Protein AF-A0A1V5XQG1-F1 (afdb_monomer_lite)

Radius of gyration: 24.76 Å; chains: 1; bounding box: 70×79×39 Å

Foldseek 3Di:
DPDDPPPVVVPVVVPPDPDPDDDPPDDPPVPDDDDDDDDDDDDPDPPVPFDKDFDQADPDDQPDADPQWHWAAAPLRRIDIDRFAWDDPHWDFDQADPNFTKTWTDTQQWIKIDGHPHRIITTGGDDNVPPPPDPPPDDDPPDDPPD

Structure (mmCIF, N/CA/C/O backbone):
data_AF-A0A1V5XQG1-F1
#
_entry.id   AF-A0A1V5XQG1-F1
#
loop_
_atom_site.group_PDB
_atom_site.id
_atom_site.type_symbol
_atom_site.label_atom_id
_atom_site.label_alt_id
_atom_site.label_comp_id
_atom_site.label_asym_id
_atom_site.label_entity_id
_atom_site.label_seq_id
_atom_site.pdbx_PDB_ins_code
_atom_site.Cartn_x
_atom_site.Cartn_y
_atom_site.Cartn_z
_atom_site.occupancy
_atom_site.B_iso_or_equiv
_atom_site.auth_seq_id
_atom_site.auth_comp_id
_atom_site.auth_asym_id
_atom_site.auth_atom_id
_atom_site.pdbx_PDB_model_num
ATOM 1 N N . MET A 1 1 ? -22.752 -51.857 18.801 1.00 52.22 1 MET A N 1
ATOM 2 C CA . MET A 1 1 ? -22.384 -51.615 17.387 1.00 52.22 1 MET A CA 1
ATOM 3 C C . MET A 1 1 ? -22.922 -50.254 16.960 1.00 52.22 1 MET A C 1
ATOM 5 O O . MET A 1 1 ? -24.088 -50.165 16.603 1.00 52.22 1 MET A O 1
ATOM 9 N N . ARG A 1 2 ? -22.139 -49.174 17.114 1.00 52.66 2 ARG A N 1
ATOM 10 C CA . ARG A 1 2 ? -22.573 -47.805 16.770 1.00 52.66 2 ARG A CA 1
ATOM 11 C C . ARG A 1 2 ? -21.375 -46.836 16.733 1.00 52.66 2 ARG A C 1
ATOM 13 O O . ARG A 1 2 ? -21.339 -45.882 17.492 1.00 52.66 2 ARG A O 1
ATOM 20 N N . THR A 1 3 ? -20.361 -47.114 15.908 1.00 54.34 3 THR A N 1
ATOM 21 C CA . THR A 1 3 ? -19.158 -46.248 15.878 1.00 54.34 3 THR A CA 1
ATOM 22 C C . THR A 1 3 ? -18.450 -46.128 14.525 1.00 54.34 3 THR A C 1
ATOM 24 O O . THR A 1 3 ? -17.408 -45.495 14.460 1.00 54.34 3 THR A O 1
ATOM 27 N N . ASN A 1 4 ? -19.013 -46.661 13.432 1.00 54.03 4 ASN A N 1
ATOM 28 C CA . ASN A 1 4 ? -18.329 -46.677 12.125 1.00 54.03 4 ASN A CA 1
ATOM 29 C C . ASN A 1 4 ? -19.005 -45.837 11.026 1.00 54.03 4 ASN A C 1
ATOM 31 O O . ASN A 1 4 ? -18.528 -45.823 9.898 1.00 54.03 4 ASN A O 1
ATOM 35 N N . THR A 1 5 ? -20.091 -45.115 11.315 1.00 55.59 5 THR A N 1
ATOM 36 C CA . THR A 1 5 ? -20.870 -44.399 10.283 1.00 55.59 5 THR A CA 1
ATOM 37 C C . THR A 1 5 ? -20.508 -42.923 10.089 1.00 55.59 5 THR A C 1
ATOM 39 O O . THR A 1 5 ? -20.975 -42.324 9.128 1.00 55.59 5 THR A O 1
ATOM 42 N N . ILE A 1 6 ? -19.670 -42.321 10.941 1.00 55.84 6 ILE A N 1
ATOM 43 C CA . ILE A 1 6 ? -19.395 -40.867 10.887 1.00 55.84 6 ILE A CA 1
ATOM 44 C C . ILE A 1 6 ? -18.217 -40.521 9.953 1.00 55.84 6 ILE A C 1
ATOM 46 O O . ILE A 1 6 ? -18.162 -39.425 9.406 1.00 55.84 6 ILE A O 1
ATOM 50 N N . ILE A 1 7 ? -17.303 -41.460 9.685 1.00 55.44 7 ILE A N 1
ATOM 51 C CA . ILE A 1 7 ? -16.058 -41.168 8.946 1.00 55.44 7 ILE A CA 1
ATOM 52 C C . ILE A 1 7 ? -16.281 -41.064 7.422 1.00 55.44 7 ILE A C 1
ATOM 54 O O . ILE A 1 7 ? -15.531 -40.380 6.733 1.00 55.44 7 ILE A O 1
ATOM 58 N N . VAL A 1 8 ? -17.348 -41.665 6.884 1.00 53.34 8 VAL A N 1
ATOM 59 C CA . VAL A 1 8 ? -17.583 -41.727 5.425 1.00 53.34 8 VAL A CA 1
ATOM 60 C C . VAL A 1 8 ? -18.220 -40.443 4.866 1.00 53.34 8 VAL A C 1
ATOM 62 O O . VAL A 1 8 ? -18.013 -40.109 3.704 1.00 53.34 8 VAL A O 1
ATOM 65 N N . LEU A 1 9 ? -18.930 -39.663 5.689 1.00 50.44 9 LEU A N 1
ATOM 66 C CA . LEU A 1 9 ? -19.586 -38.417 5.255 1.00 50.44 9 LEU A CA 1
ATOM 67 C C . LEU A 1 9 ? -18.614 -37.237 5.071 1.00 50.44 9 LEU A C 1
ATOM 69 O O . LEU A 1 9 ? -18.934 -36.298 4.351 1.00 50.44 9 LEU A O 1
ATOM 73 N N . SER A 1 10 ? -17.416 -37.301 5.661 1.00 51.38 10 SER A N 1
ATOM 74 C CA . SER A 1 10 ? -16.396 -36.241 5.563 1.00 51.38 10 SER A CA 1
ATOM 75 C C . SER A 1 10 ? -15.713 -36.179 4.184 1.00 51.38 10 SER A C 1
ATOM 77 O O . SER A 1 10 ? -15.236 -35.131 3.760 1.00 51.38 10 SER A O 1
ATOM 79 N N . TRP A 1 11 ? -15.712 -37.287 3.435 1.00 48.62 11 TRP A N 1
ATOM 80 C CA . TRP A 1 11 ? -14.991 -37.393 2.159 1.00 48.62 11 TRP A CA 1
ATOM 81 C C . TRP A 1 11 ? -15.821 -36.994 0.932 1.00 48.62 11 TRP A C 1
ATOM 83 O O . TRP A 1 11 ? -15.261 -36.737 -0.130 1.00 48.62 11 TRP A O 1
ATOM 93 N N . ILE A 1 12 ? -17.147 -36.896 1.063 1.00 53.97 12 ILE A N 1
ATOM 94 C CA . ILE A 1 12 ? -18.042 -36.574 -0.062 1.00 53.97 12 ILE A CA 1
ATOM 95 C C . ILE A 1 12 ? -18.095 -35.058 -0.327 1.00 53.97 12 ILE A C 1
ATOM 97 O O . ILE A 1 12 ? -18.275 -34.643 -1.470 1.00 53.97 12 ILE A O 1
ATOM 101 N N . CYS A 1 13 ? -17.839 -34.216 0.679 1.00 50.91 13 CYS A N 1
ATOM 102 C CA . CYS A 1 13 ? -17.832 -32.758 0.506 1.00 50.91 13 CYS A CA 1
ATOM 103 C C . CYS A 1 13 ? -16.599 -32.220 -0.244 1.00 50.91 13 CYS A C 1
ATOM 105 O O . CYS A 1 13 ? -16.630 -31.087 -0.709 1.00 50.91 13 CYS A O 1
ATOM 107 N N . LEU A 1 14 ? -15.532 -33.015 -0.397 1.00 51.22 14 LEU A N 1
ATOM 108 C CA . LEU A 1 14 ? -14.323 -32.615 -1.134 1.00 51.22 14 LEU A CA 1
ATOM 109 C C . LEU A 1 14 ? -14.377 -32.935 -2.638 1.00 51.22 14 LEU A C 1
ATOM 111 O O . LEU A 1 14 ? -13.502 -32.498 -3.378 1.00 51.22 14 LEU A O 1
ATOM 115 N N . LEU A 1 15 ? -15.395 -33.668 -3.106 1.00 51.69 15 LEU A N 1
ATOM 116 C CA . LEU A 1 15 ? -15.503 -34.124 -4.501 1.00 51.69 15 LEU A CA 1
ATOM 117 C C . LEU A 1 15 ? -16.565 -33.376 -5.330 1.00 51.69 15 LEU A C 1
ATOM 119 O O . LEU A 1 15 ? -16.793 -33.727 -6.483 1.00 51.69 15 LEU A O 1
ATOM 123 N N . LEU A 1 16 ? -17.205 -32.343 -4.769 1.00 49.78 16 LEU A N 1
ATOM 124 C CA . LEU A 1 16 ? -18.322 -31.609 -5.390 1.00 49.78 16 LEU A CA 1
ATOM 125 C C . LEU A 1 16 ? -18.083 -30.097 -5.528 1.00 49.78 16 LEU A C 1
ATOM 127 O O . LEU A 1 16 ? -19.033 -29.326 -5.632 1.00 49.78 16 LEU A O 1
ATOM 131 N N . SER A 1 17 ? -16.824 -29.668 -5.595 1.00 45.47 17 SER A N 1
ATOM 132 C CA . SER A 1 17 ? -16.479 -28.326 -6.072 1.00 45.47 17 SER A CA 1
ATOM 133 C C . SER A 1 17 ? -16.288 -28.389 -7.590 1.00 45.47 17 SER A C 1
ATOM 135 O O . SER A 1 17 ? -15.244 -28.870 -8.037 1.00 45.47 17 SER A O 1
ATOM 137 N N . PRO A 1 18 ? -17.248 -27.949 -8.424 1.00 48.34 18 PRO A N 1
ATOM 138 C CA . PRO A 1 18 ? -16.957 -27.759 -9.833 1.00 48.34 18 PRO A CA 1
ATOM 139 C C . PRO A 1 18 ? -15.879 -26.680 -9.944 1.00 48.34 18 PRO A C 1
ATOM 141 O O . PRO A 1 18 ? -16.032 -25.564 -9.445 1.00 48.34 18 PRO A O 1
ATOM 144 N N . GLY A 1 19 ? -14.766 -27.040 -10.581 1.00 52.56 19 GLY A N 1
ATOM 145 C CA . GLY A 1 19 ? -13.751 -26.090 -10.994 1.00 52.56 19 GLY A CA 1
ATOM 146 C C . GLY A 1 19 ? -14.374 -25.041 -11.906 1.00 52.56 19 GLY A C 1
ATOM 147 O O . GLY A 1 19 ? -14.710 -25.326 -13.051 1.00 52.56 19 GLY A O 1
ATOM 148 N N . LEU A 1 20 ? -14.498 -23.819 -11.399 1.00 43.69 20 LEU A N 1
ATOM 149 C CA . LEU A 1 20 ? -14.594 -22.620 -12.221 1.00 43.69 20 LEU A CA 1
ATOM 150 C C . LEU A 1 20 ? -13.225 -21.953 -12.195 1.00 43.69 20 LEU A C 1
ATOM 152 O O . LEU A 1 20 ? -12.961 -21.007 -11.457 1.00 43.69 20 LEU A O 1
ATOM 156 N N . ALA A 1 21 ? -12.324 -22.526 -12.988 1.00 45.78 21 ALA A N 1
ATOM 157 C CA . ALA A 1 21 ? -11.123 -21.839 -13.408 1.00 45.78 21 ALA A CA 1
ATOM 158 C C . ALA A 1 21 ? -11.511 -20.699 -14.364 1.00 45.78 21 ALA A C 1
ATOM 160 O O . ALA A 1 21 ? -12.274 -20.905 -15.302 1.00 45.78 21 ALA A O 1
ATOM 161 N N . LEU A 1 22 ? -10.954 -19.523 -14.069 1.00 41.91 22 LEU A N 1
ATOM 162 C CA . LEU A 1 22 ? -10.601 -18.411 -14.951 1.00 41.91 22 LEU A CA 1
ATOM 163 C C . LEU A 1 22 ? -11.500 -18.119 -16.162 1.00 41.91 22 LEU A C 1
ATOM 165 O O . LEU A 1 22 ? -11.451 -18.810 -17.170 1.00 41.91 22 LEU A O 1
ATOM 169 N N . THR A 1 23 ? -12.090 -16.925 -16.150 1.00 42.97 23 THR A N 1
ATOM 170 C CA . THR A 1 23 ? -11.726 -15.863 -17.109 1.00 42.97 23 THR A CA 1
ATOM 171 C C . THR A 1 23 ? -12.126 -14.507 -16.519 1.00 42.97 23 THR A C 1
ATOM 173 O O . THR A 1 23 ? -13.205 -13.989 -16.777 1.00 42.97 23 THR A O 1
ATOM 176 N N . GLN A 1 24 ? -11.264 -13.900 -15.698 1.00 46.12 24 GLN A N 1
ATOM 177 C CA . GLN A 1 24 ? -11.341 -12.448 -15.519 1.00 46.12 24 GLN A CA 1
ATOM 178 C C . GLN A 1 24 ? -10.594 -11.825 -16.696 1.00 46.12 24 GLN A C 1
ATOM 180 O O . GLN A 1 24 ? -9.374 -11.685 -16.681 1.00 46.12 24 GLN A O 1
ATOM 185 N N . TYR A 1 25 ? -11.346 -11.562 -17.763 1.00 42.72 25 TYR A N 1
ATOM 186 C CA . TYR A 1 25 ? -10.927 -10.705 -18.863 1.00 42.72 25 TYR A CA 1
ATOM 187 C C . TYR A 1 25 ? -10.586 -9.333 -18.270 1.00 42.72 25 TYR A C 1
ATOM 189 O O . TYR A 1 25 ? -11.462 -8.625 -17.778 1.00 42.72 25 TYR A O 1
ATOM 197 N N . TYR A 1 26 ? -9.295 -9.008 -18.224 1.00 46.94 26 TYR A N 1
ATOM 198 C CA . TYR A 1 26 ? -8.822 -7.683 -17.849 1.00 46.94 26 TYR A CA 1
ATOM 199 C C . TYR A 1 26 ? -9.092 -6.748 -19.028 1.00 46.94 26 TYR A C 1
ATOM 201 O O . TYR A 1 26 ? -8.407 -6.829 -20.047 1.00 46.94 26 TYR A O 1
ATOM 209 N N . ASP A 1 27 ? -10.113 -5.904 -18.887 1.00 41.66 27 ASP A N 1
ATOM 210 C CA . ASP A 1 27 ? -10.437 -4.841 -19.832 1.00 41.66 27 ASP A CA 1
ATOM 211 C C . ASP A 1 27 ? -9.769 -3.527 -19.377 1.00 41.66 27 ASP A C 1
ATOM 213 O O . ASP A 1 27 ? -10.170 -2.961 -18.354 1.00 41.66 27 ASP A O 1
ATOM 217 N N . PRO A 1 28 ? -8.734 -3.038 -20.080 1.00 47.06 28 PRO A N 1
ATOM 218 C CA . PRO A 1 28 ? -8.082 -1.775 -19.753 1.00 47.06 28 PRO A CA 1
ATOM 219 C C . PRO A 1 28 ? -8.935 -0.531 -20.072 1.00 47.06 28 PRO A C 1
ATOM 221 O O . PRO A 1 28 ? -8.537 0.562 -19.667 1.00 47.06 28 PRO A O 1
ATOM 224 N N . GLU A 1 29 ? -10.082 -0.658 -20.753 1.00 43.94 29 GLU A N 1
ATOM 225 C CA . GLU A 1 29 ? -10.922 0.479 -21.173 1.00 43.94 29 GLU A CA 1
ATOM 226 C C . GLU A 1 29 ? -12.146 0.737 -20.278 1.00 43.94 29 GLU A C 1
ATOM 228 O O . GLU A 1 29 ? -12.786 1.780 -20.401 1.00 43.94 29 GLU A O 1
ATOM 233 N N . ALA A 1 30 ? -12.432 -0.119 -19.289 1.00 46.25 30 ALA A N 1
ATOM 234 C CA . ALA A 1 30 ? -13.506 0.132 -18.316 1.00 46.25 30 ALA A CA 1
ATOM 235 C C . ALA A 1 30 ? -13.199 1.288 -17.331 1.00 46.25 30 ALA A C 1
ATOM 237 O O . ALA A 1 30 ? -14.038 1.663 -16.510 1.00 46.25 30 ALA A O 1
ATOM 238 N N . ALA A 1 31 ? -12.011 1.896 -17.418 1.00 47.38 31 ALA A N 1
ATOM 239 C CA . ALA A 1 31 ? -11.648 3.120 -16.711 1.00 47.38 31 ALA A CA 1
ATOM 240 C C . ALA A 1 31 ? -12.109 4.370 -17.482 1.00 47.38 31 ALA A C 1
ATOM 242 O O . ALA A 1 31 ? -11.305 5.218 -17.864 1.00 47.38 31 ALA A O 1
ATOM 243 N N . GLY A 1 32 ? -13.412 4.504 -17.712 1.00 52.50 32 GLY A N 1
ATOM 244 C CA . GLY A 1 32 ? -13.939 5.725 -18.309 1.00 52.50 32 GLY A CA 1
ATOM 245 C C . GLY A 1 32 ? -15.412 5.646 -18.651 1.00 52.50 32 GLY A C 1
ATOM 246 O O . GLY A 1 32 ? -15.748 5.093 -19.687 1.00 52.50 32 GLY A O 1
ATOM 247 N N . THR A 1 33 ? -16.255 6.219 -17.782 1.00 37.22 33 THR A N 1
ATOM 248 C CA . THR A 1 33 ? -17.629 6.769 -17.963 1.00 37.22 33 THR A CA 1
ATOM 249 C C . THR A 1 33 ? -18.439 6.509 -16.678 1.00 37.22 33 THR A C 1
ATOM 251 O O . THR A 1 33 ? -18.357 5.429 -16.118 1.00 37.22 33 THR A O 1
ATOM 254 N N . ALA A 1 34 ? -19.238 7.407 -16.095 1.00 41.59 34 ALA A N 1
ATOM 255 C CA . ALA A 1 34 ? -19.561 8.802 -16.361 1.00 41.59 34 ALA A CA 1
ATOM 256 C C . ALA A 1 34 ? -20.235 9.433 -15.111 1.00 41.59 34 ALA A C 1
ATOM 258 O O . ALA A 1 34 ? -20.819 8.748 -14.278 1.00 41.59 34 ALA A O 1
ATOM 259 N N . THR A 1 35 ? -20.125 10.759 -15.047 1.00 44.12 35 THR A N 1
ATOM 260 C CA . THR A 1 35 ? -20.972 11.810 -14.434 1.00 44.12 35 THR A CA 1
ATOM 261 C C . THR A 1 35 ? -22.329 11.488 -13.773 1.00 44.12 35 THR A C 1
ATOM 263 O O . THR A 1 35 ? -23.204 10.928 -14.422 1.00 44.12 35 THR A O 1
ATOM 266 N N . SER A 1 36 ? -22.570 12.083 -12.590 1.00 38.66 36 SER A N 1
ATOM 267 C CA . SER A 1 36 ? -23.650 13.057 -12.240 1.00 38.66 36 SER A CA 1
ATOM 268 C C . SER A 1 36 ? -23.582 13.279 -10.714 1.00 38.66 36 SER A C 1
ATOM 270 O O . SER A 1 36 ? -23.571 12.296 -9.987 1.00 38.66 36 SER A O 1
ATOM 272 N N . GLY A 1 37 ? -23.405 14.457 -10.117 1.00 38.47 37 GLY A N 1
ATOM 273 C CA . GLY A 1 37 ? -24.124 15.716 -10.284 1.00 38.47 37 GLY A CA 1
ATOM 274 C C . GLY A 1 37 ? -24.839 16.025 -8.959 1.00 38.47 37 GLY A C 1
ATOM 275 O O . GLY A 1 37 ? -25.859 15.401 -8.702 1.00 38.47 37 GLY A O 1
ATOM 276 N N . ALA A 1 38 ? -24.293 16.925 -8.130 1.00 37.53 38 ALA A N 1
ATOM 277 C CA . ALA A 1 38 ? -25.029 17.793 -7.195 1.00 37.53 38 ALA A CA 1
ATOM 278 C C . ALA A 1 38 ? -24.064 18.691 -6.391 1.00 37.53 38 ALA A C 1
ATOM 280 O O . ALA A 1 38 ? -23.226 18.206 -5.640 1.00 37.53 38 ALA A O 1
ATOM 281 N N . ASP A 1 39 ? -24.275 19.989 -6.586 1.00 35.97 39 ASP A N 1
ATOM 282 C CA . ASP A 1 39 ? -24.057 21.139 -5.710 1.00 35.97 39 ASP A CA 1
ATOM 283 C C . ASP A 1 39 ? -22.667 21.668 -5.319 1.00 35.97 39 ASP A C 1
ATOM 285 O O . ASP A 1 39 ? -21.7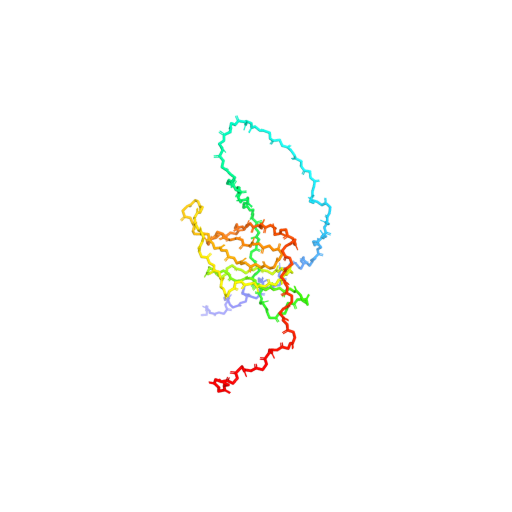95 21.031 -4.738 1.00 35.97 39 ASP A O 1
ATOM 289 N N . ILE A 1 40 ? -22.566 22.956 -5.642 1.00 44.69 40 ILE A N 1
ATOM 290 C CA . ILE A 1 40 ? -21.539 23.947 -5.379 1.00 44.69 40 ILE A CA 1
ATOM 291 C C . ILE A 1 40 ? -21.755 24.494 -3.962 1.00 44.69 40 ILE A C 1
ATOM 293 O O . ILE A 1 40 ? -22.831 25.017 -3.684 1.00 44.69 40 ILE A O 1
ATOM 297 N N . LEU A 1 41 ? -20.719 24.497 -3.121 1.00 39.38 41 LEU A N 1
ATOM 298 C CA . LEU A 1 41 ? -20.336 25.702 -2.378 1.00 39.38 41 LEU A CA 1
ATOM 299 C C . LEU A 1 41 ? -18.866 25.621 -1.948 1.00 39.38 41 LEU A C 1
ATOM 301 O O . LEU A 1 41 ? -18.412 24.622 -1.398 1.00 39.38 41 LEU A O 1
ATOM 305 N N . GLU A 1 42 ? -18.142 26.695 -2.243 1.00 43.28 42 GLU A N 1
ATOM 306 C CA . GLU A 1 42 ? -16.719 26.892 -1.991 1.00 43.28 42 GLU A CA 1
ATOM 307 C C . GLU A 1 42 ? -16.352 26.763 -0.505 1.00 43.28 42 GLU A C 1
ATOM 309 O O . GLU A 1 42 ? -16.894 27.464 0.349 1.00 43.28 42 GLU A O 1
ATOM 314 N N . ALA A 1 43 ? -15.324 25.963 -0.222 1.00 33.84 43 ALA A N 1
ATOM 315 C CA . ALA A 1 43 ? -14.429 26.194 0.901 1.00 33.84 43 ALA A CA 1
ATOM 316 C C . ALA A 1 43 ? -12.999 26.266 0.355 1.00 33.84 43 ALA A C 1
ATOM 318 O O . ALA A 1 43 ? -12.451 25.311 -0.186 1.00 33.84 43 ALA A O 1
ATOM 319 N N . SER A 1 44 ? -12.438 27.467 0.451 1.00 44.22 44 SER A N 1
ATOM 320 C CA . SER A 1 44 ? -11.058 27.807 0.139 1.00 44.22 44 SER A CA 1
ATOM 321 C C . SER A 1 44 ? -10.094 27.049 1.053 1.00 44.22 44 SER A C 1
ATOM 323 O O . SER A 1 44 ? -10.060 27.272 2.261 1.00 44.22 44 SER A O 1
ATOM 325 N N . GLY A 1 45 ? -9.258 26.234 0.427 1.00 36.53 45 GLY A N 1
ATOM 326 C CA . GLY A 1 45 ? -8.169 25.466 1.010 1.00 36.53 45 GLY A CA 1
ATOM 327 C C . GLY A 1 45 ? -8.037 24.236 0.135 1.00 36.53 45 GLY A C 1
ATOM 328 O O . GLY A 1 45 ? -9.003 23.501 -0.006 1.00 36.53 45 GLY A O 1
ATOM 329 N N . THR A 1 46 ? -6.910 24.043 -0.543 1.00 39.78 46 THR A N 1
ATOM 330 C CA . THR A 1 46 ? -6.667 22.839 -1.347 1.00 39.78 46 THR A CA 1
ATOM 331 C C . THR A 1 46 ? -6.508 21.641 -0.412 1.00 39.78 46 THR A C 1
ATOM 333 O O . THR A 1 46 ? -5.407 21.144 -0.197 1.00 39.78 46 THR A O 1
ATOM 336 N N . GLU A 1 47 ? -7.607 21.223 0.205 1.00 43.22 47 GLU A N 1
ATOM 337 C CA . GLU A 1 47 ? -7.774 19.902 0.770 1.00 43.22 47 GLU A CA 1
ATOM 338 C C . GLU A 1 47 ? -7.899 18.999 -0.452 1.00 43.22 47 GLU A C 1
ATOM 340 O O . GLU A 1 47 ? -8.917 18.970 -1.144 1.00 43.22 47 GLU A O 1
ATOM 345 N N . THR A 1 48 ? -6.789 18.373 -0.830 1.00 54.25 48 THR A N 1
ATOM 346 C CA . THR A 1 48 ? -6.818 17.292 -1.806 1.00 54.25 48 THR A CA 1
ATOM 347 C C . THR A 1 48 ? -7.676 16.199 -1.189 1.00 54.25 48 THR A C 1
ATOM 349 O O . THR A 1 48 ? -7.193 15.436 -0.358 1.00 54.25 48 THR A O 1
ATOM 352 N N . ASP A 1 49 ? -8.966 16.198 -1.516 1.00 73.44 49 ASP A N 1
ATOM 353 C CA . ASP A 1 49 ? -9.933 15.209 -1.054 1.00 73.44 49 ASP A CA 1
ATOM 354 C C . ASP A 1 49 ? -9.490 13.834 -1.568 1.00 73.44 49 ASP A C 1
ATOM 356 O O . ASP A 1 49 ? -9.656 13.488 -2.744 1.00 73.44 49 ASP A O 1
ATOM 360 N N . ILE A 1 50 ? -8.806 13.084 -0.703 1.00 81.06 50 ILE A N 1
ATOM 361 C CA . ILE A 1 50 ? -8.278 11.764 -1.025 1.00 81.06 50 ILE A CA 1
ATOM 362 C C . ILE A 1 50 ? -9.472 10.818 -1.138 1.00 81.06 50 ILE A C 1
ATOM 364 O O . ILE A 1 50 ? -10.064 10.405 -0.141 1.00 81.06 50 ILE A O 1
ATOM 368 N N . LYS A 1 51 ? -9.817 10.443 -2.372 1.00 90.56 51 LYS A N 1
ATOM 369 C CA . LYS A 1 51 ? -10.939 9.539 -2.643 1.00 90.56 51 LYS A CA 1
ATOM 370 C C . LYS A 1 51 ? -10.544 8.089 -2.397 1.00 90.56 51 LYS A C 1
ATOM 372 O O . LYS A 1 51 ? -9.735 7.518 -3.129 1.00 90.56 51 LYS A O 1
ATOM 377 N N . PHE A 1 52 ? -11.174 7.487 -1.394 1.00 93.44 52 PHE A N 1
ATOM 378 C CA . PHE A 1 52 ? -11.028 6.071 -1.083 1.00 93.44 52 PHE A CA 1
ATOM 379 C C . PHE A 1 52 ? -11.987 5.217 -1.910 1.00 93.44 52 PHE A C 1
ATOM 381 O O . PHE A 1 52 ? -13.145 5.575 -2.121 1.00 93.44 52 PHE A O 1
ATOM 388 N N . TYR A 1 53 ? -11.506 4.060 -2.347 1.00 94.12 53 TYR A N 1
ATOM 389 C CA . TYR A 1 53 ? -12.286 3.050 -3.049 1.00 94.12 53 TYR A CA 1
ATOM 390 C C . TYR A 1 53 ? -11.943 1.659 -2.520 1.00 94.12 53 TYR A C 1
ATOM 392 O O . TYR A 1 53 ? -10.890 1.438 -1.921 1.00 94.12 53 TYR A O 1
ATOM 400 N N . GLU A 1 54 ? -12.851 0.711 -2.721 1.00 93.81 54 GLU A N 1
ATOM 401 C CA . GLU A 1 54 ? -12.670 -0.654 -2.241 1.00 93.81 54 GLU A CA 1
ATOM 402 C C . GLU A 1 54 ? -11.758 -1.459 -3.173 1.00 93.81 54 GLU A C 1
ATOM 404 O O . GLU A 1 54 ? -11.906 -1.452 -4.399 1.00 93.81 54 GLU A O 1
ATOM 409 N N . ARG A 1 55 ? -10.808 -2.179 -2.582 1.00 91.25 55 ARG A N 1
ATOM 410 C CA . ARG A 1 55 ? -9.945 -3.141 -3.260 1.00 91.25 55 ARG A CA 1
ATOM 411 C C . ARG A 1 55 ? -9.703 -4.318 -2.327 1.00 91.25 55 ARG A C 1
ATOM 413 O O . ARG A 1 55 ? -9.455 -4.146 -1.143 1.00 91.25 55 ARG A O 1
ATOM 420 N N . GLN A 1 56 ? -9.759 -5.530 -2.865 1.00 87.81 56 GLN A N 1
ATOM 421 C CA . GLN A 1 56 ? -9.448 -6.712 -2.070 1.00 87.81 56 GLN A CA 1
ATOM 422 C C . GLN A 1 56 ? -7.950 -6.781 -1.758 1.00 87.81 56 GLN A C 1
ATOM 424 O O . GLN A 1 56 ? -7.108 -6.561 -2.635 1.00 87.81 56 GLN A O 1
ATOM 429 N N . SER A 1 57 ? -7.641 -7.135 -0.510 1.00 86.06 57 SER A N 1
ATOM 430 C CA . SER A 1 57 ? -6.283 -7.467 -0.081 1.00 86.06 57 SER A CA 1
ATOM 431 C C . SER A 1 57 ? -5.752 -8.663 -0.872 1.00 86.06 57 SER A C 1
ATOM 433 O O . SER A 1 57 ? -6.485 -9.606 -1.182 1.00 86.06 57 SER A O 1
ATOM 435 N N . ASN A 1 58 ? -4.454 -8.664 -1.166 1.00 83.12 58 ASN A N 1
ATOM 436 C CA . ASN A 1 58 ? -3.788 -9.842 -1.703 1.00 83.12 58 ASN A CA 1
ATOM 437 C C . ASN A 1 58 ? -3.553 -10.847 -0.573 1.00 83.12 58 ASN A C 1
ATOM 439 O O . ASN A 1 58 ? -2.590 -10.745 0.177 1.00 83.12 58 ASN A O 1
ATOM 443 N N . PHE A 1 59 ? -4.414 -11.859 -0.477 1.00 64.38 59 PHE A N 1
ATOM 444 C CA . PHE A 1 59 ? -4.283 -12.935 0.515 1.00 64.38 59 PHE A CA 1
ATOM 445 C C . PHE A 1 59 ? -3.092 -13.884 0.267 1.00 64.38 59 PHE A C 1
ATOM 447 O O . PHE A 1 59 ? -2.808 -14.734 1.106 1.00 64.38 59 PHE A O 1
ATOM 454 N N . GLY A 1 60 ? -2.413 -13.770 -0.881 1.00 67.19 60 GLY A N 1
ATOM 455 C CA . GLY A 1 60 ? -1.243 -14.577 -1.234 1.00 67.19 60 GLY A CA 1
ATOM 456 C C . GLY A 1 60 ? 0.053 -14.145 -0.541 1.00 67.19 60 GLY A C 1
ATOM 457 O O . GLY A 1 60 ? 0.082 -13.235 0.298 1.00 67.19 60 GLY A O 1
ATOM 458 N N . ASP A 1 61 ? 1.146 -14.814 -0.912 1.00 71.69 61 ASP A N 1
ATOM 459 C CA . ASP A 1 61 ? 2.475 -14.489 -0.402 1.00 71.69 61 ASP A CA 1
ATOM 460 C C . ASP A 1 61 ? 3.185 -13.436 -1.250 1.00 71.69 61 ASP A C 1
ATOM 462 O O . ASP A 1 61 ? 3.070 -13.416 -2.477 1.00 71.69 61 ASP A O 1
ATOM 466 N N . CYS A 1 62 ? 3.947 -12.570 -0.585 1.00 84.50 62 CYS A N 1
ATOM 467 C CA . CYS A 1 62 ? 4.744 -11.532 -1.241 1.00 84.50 62 CYS A CA 1
ATOM 468 C C . CYS A 1 62 ? 6.051 -12.091 -1.848 1.00 84.50 62 CYS A C 1
ATOM 470 O O . CYS A 1 62 ? 6.900 -11.314 -2.274 1.00 84.50 62 CYS A O 1
ATOM 472 N N . ASP A 1 63 ? 6.230 -13.415 -1.870 1.00 81.88 63 ASP A N 1
ATOM 473 C CA . ASP A 1 63 ? 7.501 -14.077 -2.190 1.00 81.88 63 ASP A CA 1
ATOM 474 C C . ASP A 1 63 ? 7.792 -14.173 -3.695 1.00 81.88 63 ASP A C 1
ATOM 476 O O . ASP A 1 63 ? 8.950 -14.232 -4.105 1.00 81.88 63 ASP A O 1
ATOM 480 N N . TRP A 1 64 ? 6.754 -14.159 -4.537 1.00 80.50 64 TRP A N 1
ATOM 481 C CA . TRP A 1 64 ? 6.877 -14.360 -5.988 1.00 80.50 64 TRP A CA 1
ATOM 482 C C . TRP A 1 64 ? 6.302 -13.182 -6.768 1.00 80.50 64 TRP A C 1
ATOM 484 O O . TRP A 1 64 ? 5.351 -13.310 -7.541 1.00 80.50 64 TRP A O 1
ATOM 494 N N . LEU A 1 65 ? 6.879 -12.004 -6.544 1.00 85.56 65 LEU A N 1
ATOM 495 C CA . LEU A 1 65 ? 6.488 -10.793 -7.255 1.00 85.56 65 LEU A CA 1
ATOM 496 C C . LEU A 1 65 ? 7.060 -10.790 -8.674 1.00 85.56 65 LEU A C 1
ATOM 498 O O . LEU A 1 65 ? 8.222 -11.128 -8.904 1.00 85.56 65 LEU A O 1
ATOM 502 N N . ALA A 1 66 ? 6.244 -10.361 -9.636 1.00 84.56 66 ALA A N 1
ATOM 503 C CA . ALA A 1 66 ? 6.732 -10.068 -10.976 1.00 84.56 66 ALA A CA 1
ATOM 504 C C . ALA A 1 66 ? 7.840 -8.992 -10.919 1.00 84.56 66 ALA A C 1
ATOM 506 O O . ALA A 1 66 ? 7.801 -8.126 -10.042 1.00 84.56 66 ALA A O 1
ATOM 507 N N . PRO A 1 67 ? 8.801 -8.979 -11.861 1.00 84.69 67 PRO A N 1
ATOM 508 C CA . PRO A 1 67 ? 9.827 -7.940 -11.903 1.00 84.69 67 PRO A CA 1
ATOM 509 C C . PRO A 1 67 ? 9.227 -6.526 -11.881 1.00 84.69 67 PRO A C 1
ATOM 511 O O . PRO A 1 67 ? 8.311 -6.213 -12.648 1.00 84.69 67 PRO A O 1
ATOM 514 N N . GLY A 1 68 ? 9.746 -5.680 -10.988 1.00 83.75 68 GLY A N 1
ATOM 515 C CA . GLY A 1 68 ? 9.265 -4.311 -10.777 1.00 83.75 68 GLY A CA 1
ATOM 516 C C . GLY A 1 68 ? 7.973 -4.198 -9.960 1.00 83.75 68 GLY A C 1
ATOM 517 O O . GLY A 1 68 ? 7.478 -3.088 -9.789 1.00 83.75 68 GLY A O 1
ATOM 518 N N . ALA A 1 69 ? 7.416 -5.308 -9.467 1.00 89.94 69 ALA A N 1
ATOM 519 C CA . ALA A 1 69 ? 6.334 -5.274 -8.495 1.00 89.94 69 ALA A CA 1
ATOM 520 C C . ALA A 1 69 ? 6.875 -5.250 -7.058 1.00 89.94 69 ALA A C 1
ATOM 522 O O . ALA A 1 69 ? 7.878 -5.888 -6.740 1.00 89.94 69 ALA A O 1
ATOM 523 N N . ILE A 1 70 ? 6.173 -4.532 -6.187 1.00 91.50 70 ILE A N 1
ATOM 524 C CA . ILE A 1 70 ? 6.401 -4.469 -4.745 1.00 91.50 70 ILE A CA 1
ATOM 525 C C . ILE A 1 70 ? 5.144 -4.931 -4.010 1.00 91.50 70 ILE A C 1
ATOM 527 O O . ILE A 1 70 ? 4.031 -4.800 -4.520 1.00 91.50 70 ILE A O 1
ATOM 531 N N . CYS A 1 71 ? 5.330 -5.467 -2.805 1.00 93.31 71 CYS A N 1
ATOM 532 C CA . CYS A 1 71 ? 4.246 -5.832 -1.902 1.00 93.31 71 CYS A CA 1
ATOM 533 C C . CYS A 1 71 ? 4.192 -4.805 -0.772 1.00 93.31 71 CYS A C 1
ATOM 535 O O . CYS A 1 71 ? 5.090 -4.749 0.072 1.00 93.31 71 CYS A O 1
ATOM 537 N N . LEU A 1 72 ? 3.161 -3.969 -0.770 1.00 94.38 72 LEU A N 1
ATOM 538 C CA . LEU A 1 72 ? 2.885 -3.068 0.338 1.00 94.38 72 LEU A CA 1
ATOM 539 C C . LEU A 1 72 ? 2.155 -3.844 1.429 1.00 94.38 72 LEU A C 1
ATOM 541 O O . LEU A 1 72 ? 1.179 -4.529 1.135 1.00 94.38 72 LEU A O 1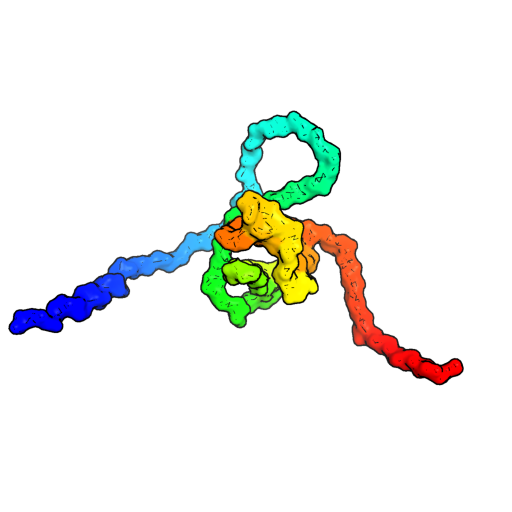
ATOM 545 N N . ILE A 1 73 ? 2.626 -3.744 2.669 1.00 95.38 73 ILE A N 1
ATOM 546 C CA . ILE A 1 73 ? 2.019 -4.407 3.826 1.00 95.38 73 ILE A CA 1
ATOM 547 C C . ILE A 1 73 ? 1.737 -3.335 4.873 1.00 95.38 73 ILE A C 1
ATOM 549 O O . ILE A 1 73 ? 2.675 -2.684 5.342 1.00 95.38 73 ILE A O 1
ATOM 553 N N . PHE A 1 74 ? 0.460 -3.148 5.197 1.00 95.69 74 PHE A N 1
ATOM 554 C CA . PHE A 1 74 ? -0.014 -2.228 6.232 1.00 95.69 74 PHE A CA 1
ATOM 555 C C . PHE A 1 74 ? -0.074 -2.916 7.600 1.00 95.69 74 PHE A C 1
ATOM 557 O O . PHE A 1 74 ? 0.053 -4.142 7.702 1.00 95.69 74 PHE A O 1
ATOM 564 N N . SER A 1 75 ? -0.238 -2.137 8.670 1.00 96.31 75 SER A N 1
ATOM 565 C CA . SER A 1 75 ? -0.172 -2.657 10.044 1.00 96.31 75 SER A CA 1
ATOM 566 C C . SER A 1 75 ? -1.240 -3.708 10.364 1.00 96.31 75 SER A C 1
ATOM 568 O O . SER A 1 75 ? -0.997 -4.605 11.172 1.00 96.31 75 SER A O 1
ATOM 570 N N . ASP A 1 76 ? -2.394 -3.657 9.700 1.00 95.56 76 ASP A N 1
ATOM 571 C CA . ASP A 1 76 ? -3.482 -4.632 9.834 1.00 95.56 76 ASP A CA 1
ATOM 572 C C . ASP A 1 76 ? -3.308 -5.884 8.953 1.00 95.56 76 ASP A C 1
ATOM 574 O O . ASP A 1 76 ? -4.224 -6.696 8.836 1.00 95.56 76 ASP A O 1
ATOM 578 N N . GLN A 1 77 ? -2.120 -6.065 8.366 1.00 93.75 77 GLN A N 1
ATOM 579 C CA . GLN A 1 77 ? -1.788 -7.139 7.427 1.00 93.75 77 GLN A CA 1
ATOM 580 C C . GLN A 1 77 ? -2.521 -7.051 6.083 1.00 93.75 77 GLN A C 1
ATOM 582 O O . GLN A 1 77 ? -2.469 -8.008 5.302 1.00 93.75 77 GLN A O 1
ATOM 587 N N . TYR A 1 78 ? -3.148 -5.916 5.755 1.00 94.19 78 TYR A N 1
ATOM 588 C CA . TYR A 1 78 ? -3.599 -5.671 4.392 1.00 94.19 78 TYR A CA 1
ATOM 589 C C . TYR A 1 78 ? -2.389 -5.639 3.450 1.00 94.19 78 TYR A C 1
ATOM 591 O O . TYR A 1 78 ? -1.433 -4.882 3.655 1.00 94.19 78 TYR A O 1
ATOM 599 N N . LYS A 1 79 ? -2.423 -6.482 2.413 1.00 93.69 79 LYS A N 1
ATOM 600 C CA . LYS A 1 79 ? -1.340 -6.632 1.440 1.00 93.69 79 LYS A CA 1
ATOM 601 C C . LYS A 1 79 ? -1.775 -6.112 0.082 1.00 93.69 79 LYS A C 1
ATOM 603 O O . LYS A 1 79 ? -2.835 -6.468 -0.436 1.00 93.69 79 LYS A O 1
ATOM 608 N N . TRP A 1 80 ? -0.911 -5.344 -0.561 1.00 91.38 80 TRP A N 1
ATOM 609 C CA . TRP A 1 80 ? -1.197 -4.761 -1.862 1.00 91.38 80 TRP A CA 1
ATOM 610 C C . TRP A 1 80 ? 0.001 -4.864 -2.796 1.00 91.38 80 TRP A C 1
ATOM 612 O O . TRP A 1 80 ? 1.021 -4.210 -2.604 1.00 91.38 80 TRP A O 1
ATOM 622 N N . ILE A 1 81 ? -0.142 -5.697 -3.827 1.00 91.25 81 ILE A N 1
ATOM 623 C CA . ILE A 1 81 ? 0.871 -5.887 -4.861 1.00 91.25 81 ILE A CA 1
ATOM 624 C C . ILE A 1 81 ? 0.635 -4.895 -6.001 1.00 91.25 81 ILE A C 1
ATOM 626 O O . ILE A 1 81 ? -0.476 -4.800 -6.530 1.00 91.25 81 ILE A O 1
ATOM 630 N N . LEU A 1 82 ? 1.677 -4.160 -6.381 1.00 91.12 82 LEU A N 1
ATOM 631 C CA . LEU A 1 82 ? 1.630 -3.134 -7.427 1.00 91.12 82 LEU A CA 1
ATOM 632 C C . LEU A 1 82 ? 3.016 -2.893 -8.033 1.00 91.12 82 LEU A C 1
ATOM 634 O O . LEU A 1 82 ? 4.002 -3.396 -7.509 1.00 91.12 82 LEU A O 1
ATOM 638 N N . LYS A 1 83 ? 3.107 -2.134 -9.131 1.00 91.88 83 LYS A N 1
ATOM 639 C CA . LYS A 1 83 ? 4.385 -1.748 -9.754 1.00 91.88 83 LYS A CA 1
ATOM 640 C C . LYS A 1 83 ? 4.790 -0.340 -9.330 1.00 91.88 83 LYS A C 1
ATOM 642 O O . LYS A 1 83 ? 4.189 0.619 -9.801 1.00 91.88 83 LYS A O 1
ATOM 647 N N . ASP A 1 84 ? 5.783 -0.236 -8.455 1.00 92.50 84 ASP A N 1
ATOM 648 C CA . ASP A 1 84 ? 6.340 1.026 -7.952 1.00 92.50 84 ASP A CA 1
ATOM 649 C C . ASP A 1 84 ? 7.647 0.742 -7.182 1.00 92.50 84 ASP A C 1
ATOM 651 O O . ASP A 1 84 ? 8.065 -0.412 -7.071 1.00 92.50 84 ASP A O 1
ATOM 655 N N . TYR A 1 85 ? 8.271 1.772 -6.611 1.00 91.44 85 TYR A N 1
ATOM 656 C CA . TYR A 1 85 ? 9.443 1.659 -5.744 1.00 91.44 85 TYR A CA 1
ATOM 657 C C . TYR A 1 85 ? 9.182 2.338 -4.405 1.00 91.44 85 TYR A C 1
ATOM 659 O O . TYR A 1 85 ? 8.874 3.528 -4.340 1.00 91.44 85 TYR A O 1
ATOM 667 N N . ARG A 1 86 ? 9.310 1.577 -3.318 1.00 90.94 86 ARG A N 1
ATOM 668 C CA . ARG A 1 86 ? 9.035 2.065 -1.967 1.00 90.94 86 ARG A CA 1
ATOM 669 C C . ARG A 1 86 ? 10.089 3.089 -1.530 1.00 90.94 86 ARG A C 1
ATOM 671 O O . ARG A 1 86 ? 11.282 2.807 -1.593 1.00 90.94 86 ARG A O 1
ATOM 678 N N . ILE A 1 87 ? 9.633 4.240 -1.036 1.00 92.69 87 ILE A N 1
ATOM 679 C CA . ILE A 1 87 ? 10.480 5.291 -0.450 1.00 92.69 87 ILE A CA 1
ATOM 680 C C . ILE A 1 87 ? 10.422 5.237 1.078 1.00 92.69 87 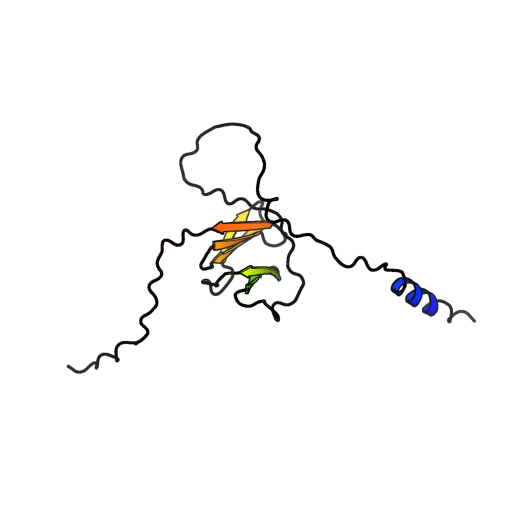ILE A C 1
ATOM 682 O O . ILE A 1 87 ? 11.445 5.393 1.742 1.00 92.69 87 ILE A O 1
ATOM 686 N N . SER A 1 88 ? 9.238 5.027 1.664 1.00 88.25 88 SER A N 1
ATOM 687 C CA . SER A 1 88 ? 9.117 4.938 3.123 1.00 88.25 88 SER A CA 1
ATOM 688 C C . SER A 1 88 ? 9.649 3.604 3.658 1.00 88.25 88 SER A C 1
ATOM 690 O O . SER A 1 88 ? 9.483 2.559 3.037 1.00 88.25 88 SER A O 1
ATOM 692 N N . SER A 1 89 ? 10.240 3.604 4.853 1.00 89.44 89 SER A N 1
ATOM 693 C CA . SER A 1 89 ? 10.680 2.372 5.531 1.00 89.44 89 SER A CA 1
ATOM 694 C C . SER A 1 89 ? 9.517 1.514 6.054 1.00 89.44 89 SER A C 1
ATOM 696 O O . SER A 1 89 ? 9.670 0.312 6.258 1.00 89.44 89 SER A O 1
ATOM 698 N N . GLY A 1 90 ? 8.348 2.127 6.253 1.00 92.31 90 GLY A N 1
ATOM 699 C CA . GLY A 1 90 ? 7.176 1.561 6.921 1.00 92.31 90 GLY A CA 1
ATOM 700 C C . GLY A 1 90 ? 5.870 2.201 6.429 1.00 92.31 90 GLY A C 1
ATOM 701 O O . GLY A 1 90 ? 5.928 3.198 5.696 1.00 92.31 90 GLY A O 1
ATOM 702 N N . PRO A 1 91 ? 4.705 1.638 6.791 1.00 96.75 91 PRO A N 1
ATOM 703 C CA . PRO A 1 91 ? 3.465 2.403 6.878 1.00 96.75 91 PRO A CA 1
ATOM 704 C C . PRO A 1 91 ? 3.619 3.536 7.897 1.00 96.75 91 PRO A C 1
ATOM 706 O O . PRO A 1 91 ? 4.272 3.371 8.928 1.00 96.75 91 PRO A O 1
ATOM 709 N N . ILE A 1 92 ? 3.054 4.698 7.589 1.00 96.62 92 ILE A N 1
ATOM 710 C CA . ILE A 1 92 ? 3.099 5.896 8.428 1.00 96.62 92 ILE A CA 1
ATOM 711 C C . ILE A 1 92 ? 1.654 6.278 8.760 1.00 96.62 92 ILE A C 1
ATOM 713 O O . ILE A 1 92 ? 0.871 6.461 7.827 1.00 96.62 92 ILE A O 1
ATOM 717 N N . PRO A 1 93 ? 1.276 6.430 10.039 1.00 95.31 93 PRO A N 1
ATOM 718 C CA . PRO A 1 93 ? -0.047 6.928 10.392 1.00 95.31 93 PRO A CA 1
ATOM 719 C C . PRO A 1 93 ? -0.178 8.396 9.967 1.00 95.31 93 PRO A C 1
ATOM 721 O O . PRO A 1 93 ? 0.674 9.219 10.304 1.00 95.31 93 PRO A O 1
ATOM 724 N N . VAL A 1 94 ? -1.234 8.726 9.221 1.00 95.25 94 VAL A N 1
ATOM 725 C CA . VAL A 1 94 ? -1.438 10.077 8.652 1.00 95.25 94 VAL A CA 1
ATOM 726 C C . VAL A 1 94 ? -2.758 10.727 9.046 1.00 95.25 94 VAL A C 1
ATOM 728 O O . VAL A 1 94 ? -2.919 11.930 8.864 1.00 95.25 94 VAL A O 1
ATOM 731 N N . GLY A 1 95 ? -3.697 9.969 9.609 1.00 91.56 95 GLY A N 1
ATOM 732 C CA . GLY A 1 95 ? -4.979 10.511 10.040 1.00 91.56 95 GLY A CA 1
ATOM 733 C C . GLY A 1 95 ? -5.990 9.424 10.366 1.00 91.56 95 GLY A C 1
ATOM 734 O O . GLY A 1 95 ? -5.627 8.289 10.676 1.00 91.56 95 GLY A O 1
ATOM 735 N N . SER A 1 96 ? -7.267 9.780 10.282 1.00 91.62 96 SER A N 1
ATOM 736 C CA . SER A 1 96 ? -8.384 8.858 10.471 1.00 91.62 96 SER A CA 1
ATOM 737 C C . SER A 1 96 ? -9.547 9.223 9.555 1.00 91.62 96 SER A C 1
ATOM 739 O O . SER A 1 96 ? -9.822 10.407 9.377 1.00 91.62 96 SER A O 1
ATOM 741 N N . SER A 1 97 ? -10.266 8.225 9.044 1.00 88.50 97 SER A N 1
ATOM 742 C CA . SER A 1 97 ? -11.534 8.390 8.323 1.00 88.50 97 SER A CA 1
ATOM 743 C C . SER A 1 97 ? -12.584 7.506 8.982 1.00 88.50 97 SER A C 1
ATOM 745 O O . SER A 1 97 ? -12.311 6.343 9.272 1.00 88.50 97 SER A O 1
ATOM 747 N N . ASN A 1 98 ? -13.765 8.056 9.280 1.00 89.19 98 ASN A N 1
ATOM 748 C CA . ASN A 1 98 ? -14.840 7.341 9.981 1.00 89.19 98 ASN A CA 1
ATOM 749 C C . ASN A 1 98 ? -14.362 6.614 11.260 1.00 89.19 98 ASN A C 1
ATOM 751 O O . ASN A 1 98 ? -14.717 5.463 11.501 1.00 89.19 98 ASN A O 1
ATOM 755 N N . CYS A 1 99 ? -13.529 7.286 12.067 1.00 92.12 99 CYS A N 1
ATOM 756 C CA . CYS A 1 99 ? -12.910 6.762 13.297 1.00 92.12 99 CYS A CA 1
ATOM 757 C C . CYS A 1 99 ? -11.931 5.586 13.110 1.00 92.12 99 CYS A C 1
ATOM 759 O O . CYS A 1 99 ? -11.471 5.021 14.102 1.00 92.12 99 CYS A O 1
ATOM 761 N N . LEU A 1 100 ? -11.574 5.239 11.873 1.00 93.31 100 LEU A N 1
ATOM 762 C CA . LEU A 1 100 ? -10.575 4.221 11.566 1.00 93.31 100 LEU A CA 1
ATOM 763 C C . LEU A 1 100 ? -9.248 4.882 11.166 1.00 93.31 100 LEU A C 1
ATOM 765 O O . LEU A 1 100 ? -9.271 5.852 10.401 1.00 93.31 100 LEU A O 1
ATOM 769 N N . PRO A 1 101 ? -8.092 4.409 11.673 1.00 95.62 101 PRO A N 1
ATOM 770 C CA . PRO A 1 101 ? -6.795 4.979 11.324 1.00 95.62 101 PRO A CA 1
ATOM 771 C C . PRO A 1 101 ? -6.487 4.836 9.833 1.00 95.62 101 PRO A C 1
ATOM 773 O O . PRO A 1 101 ? -6.812 3.822 9.216 1.00 95.62 101 PRO A O 1
ATOM 776 N N . ILE A 1 102 ? -5.810 5.836 9.276 1.00 96.44 102 ILE A N 1
ATOM 777 C CA . ILE A 1 102 ? -5.287 5.818 7.912 1.00 96.44 102 ILE A CA 1
ATOM 778 C C . ILE A 1 102 ? -3.773 5.701 7.983 1.00 96.44 102 ILE A C 1
ATOM 780 O O . ILE A 1 102 ? -3.105 6.511 8.637 1.00 96.44 102 ILE A O 1
ATOM 784 N N . GLU A 1 103 ? -3.237 4.734 7.253 1.00 97.81 103 GLU A N 1
ATOM 785 C CA . GLU A 1 103 ? -1.808 4.604 7.018 1.00 97.81 103 GLU A CA 1
ATOM 786 C C . GLU A 1 103 ? -1.450 4.951 5.577 1.00 97.81 103 GLU A C 1
ATOM 788 O O . GLU A 1 103 ? -2.214 4.704 4.646 1.00 97.81 103 GLU A O 1
ATOM 793 N N . LEU A 1 104 ? -0.253 5.505 5.412 1.00 95.94 104 LEU A N 1
ATOM 794 C CA . LEU A 1 104 ? 0.364 5.859 4.144 1.00 95.94 104 LEU A CA 1
ATOM 795 C C . LEU A 1 104 ? 1.654 5.061 3.959 1.00 95.94 104 LEU A C 1
ATOM 797 O O . LEU A 1 104 ? 2.511 5.038 4.844 1.00 95.94 104 LEU A O 1
ATOM 801 N N . ILE A 1 105 ? 1.854 4.503 2.770 1.00 97.06 105 ILE A N 1
ATOM 802 C CA . ILE A 1 105 ? 3.165 4.058 2.299 1.00 97.06 105 ILE A CA 1
ATOM 803 C C . ILE A 1 105 ? 3.554 4.909 1.092 1.00 97.06 105 ILE A C 1
ATOM 805 O O . ILE A 1 105 ? 2.857 4.927 0.077 1.00 97.06 105 ILE A O 1
ATOM 809 N N . ARG A 1 106 ? 4.687 5.612 1.205 1.00 95.38 106 ARG A N 1
ATOM 810 C CA . ARG A 1 106 ? 5.190 6.485 0.140 1.00 95.38 106 ARG A CA 1
ATOM 811 C C . ARG A 1 106 ? 6.009 5.691 -0.858 1.00 95.38 106 ARG A C 1
ATOM 813 O O . ARG A 1 106 ? 6.962 5.011 -0.457 1.00 95.38 106 ARG A O 1
ATOM 820 N N . CYS A 1 107 ? 5.692 5.836 -2.136 1.00 93.44 107 CYS A N 1
ATOM 821 C CA . CYS A 1 107 ? 6.467 5.268 -3.231 1.00 93.44 107 CYS A CA 1
ATOM 822 C C . CYS A 1 107 ? 6.880 6.352 -4.236 1.00 93.44 107 CYS A C 1
ATOM 824 O O . CYS A 1 107 ? 6.599 7.539 -4.053 1.00 93.44 107 CYS A O 1
ATOM 826 N N . TYR A 1 108 ? 7.632 5.948 -5.254 1.00 91.69 108 TYR A N 1
ATOM 827 C CA . TYR A 1 108 ? 8.215 6.849 -6.238 1.00 91.69 108 TYR A CA 1
ATOM 828 C C . TYR A 1 108 ? 7.149 7.491 -7.128 1.00 91.69 108 TYR A C 1
ATOM 830 O O . TYR A 1 108 ? 7.154 8.710 -7.288 1.00 91.69 108 TYR A O 1
ATOM 838 N N . TYR A 1 109 ? 6.206 6.701 -7.647 1.00 91.69 109 TYR A N 1
ATOM 839 C CA . TYR A 1 109 ? 5.175 7.200 -8.564 1.00 91.69 109 TYR A CA 1
ATOM 840 C C . TYR A 1 109 ? 3.878 7.625 -7.872 1.00 91.69 109 TYR A C 1
ATOM 842 O O . TYR A 1 109 ? 3.120 8.420 -8.429 1.00 91.69 109 TYR A O 1
ATOM 850 N N . ALA A 1 110 ? 3.595 7.104 -6.679 1.00 93.56 110 ALA A N 1
ATOM 851 C CA . ALA A 1 110 ? 2.386 7.442 -5.941 1.00 93.56 110 ALA A CA 1
ATOM 852 C C . ALA A 1 110 ? 2.529 7.253 -4.425 1.00 93.56 110 ALA A C 1
ATOM 854 O O . ALA A 1 110 ? 3.393 6.528 -3.925 1.00 93.56 110 ALA A O 1
ATOM 855 N N . ASP A 1 111 ? 1.618 7.894 -3.707 1.00 94.94 111 ASP A N 1
ATOM 856 C CA . ASP A 1 111 ? 1.350 7.694 -2.294 1.00 94.94 111 ASP A CA 1
ATOM 857 C C . ASP A 1 111 ? 0.124 6.789 -2.130 1.00 94.94 111 ASP A C 1
ATOM 859 O O . ASP A 1 111 ? -0.946 7.043 -2.689 1.00 94.94 111 ASP A O 1
ATOM 863 N N . TYR A 1 112 ? 0.301 5.692 -1.390 1.00 95.94 112 TYR A N 1
ATOM 864 C CA . TYR A 1 112 ? -0.723 4.665 -1.209 1.00 95.94 112 TYR A CA 1
ATOM 865 C C . TYR A 1 112 ? -1.273 4.715 0.205 1.00 95.94 112 TYR A C 1
ATOM 867 O O . TYR A 1 112 ? -0.534 4.516 1.173 1.00 95.94 112 TYR A O 1
ATOM 875 N N . TYR A 1 113 ? -2.578 4.932 0.309 1.00 96.94 113 TYR A N 1
ATOM 876 C CA . TYR A 1 113 ? -3.286 5.053 1.575 1.00 96.94 113 TYR A CA 1
ATOM 877 C C . TYR A 1 113 ? -4.156 3.827 1.817 1.00 96.94 113 TYR A C 1
ATOM 879 O O . TYR A 1 113 ? -4.736 3.277 0.876 1.00 96.94 113 TYR A O 1
ATOM 887 N N . HIS A 1 114 ? -4.299 3.445 3.080 1.00 97.19 114 HIS A N 1
ATOM 888 C CA . HIS A 1 114 ? -5.195 2.380 3.506 1.00 97.19 114 HIS A CA 1
ATOM 889 C C . HIS A 1 114 ? -5.887 2.741 4.821 1.00 97.19 114 HIS A C 1
ATOM 891 O O . HIS A 1 114 ? -5.242 3.231 5.750 1.00 97.19 114 HIS A O 1
ATOM 897 N N . ILE A 1 115 ? -7.198 2.500 4.891 1.00 96.81 115 ILE A N 1
ATOM 898 C CA . ILE A 1 115 ? -7.976 2.620 6.128 1.00 96.81 115 ILE A CA 1
ATOM 899 C C . ILE A 1 115 ? -7.915 1.275 6.854 1.00 96.81 11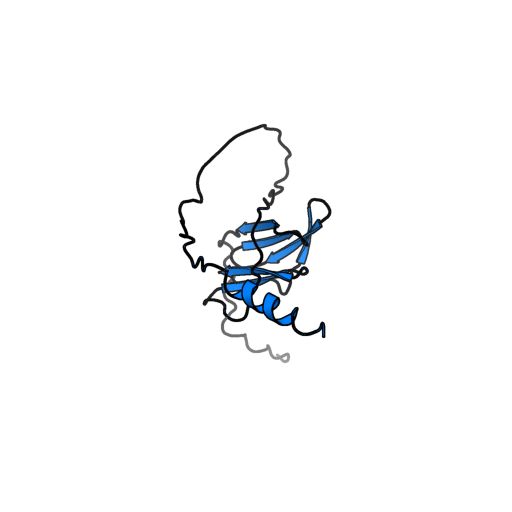5 ILE A C 1
ATOM 901 O O . ILE A 1 115 ? -8.489 0.293 6.377 1.00 96.81 115 ILE A O 1
ATOM 905 N N . LEU A 1 116 ? -7.254 1.241 8.011 1.00 96.12 116 LEU A N 1
ATOM 906 C CA . LEU A 1 116 ? -7.002 0.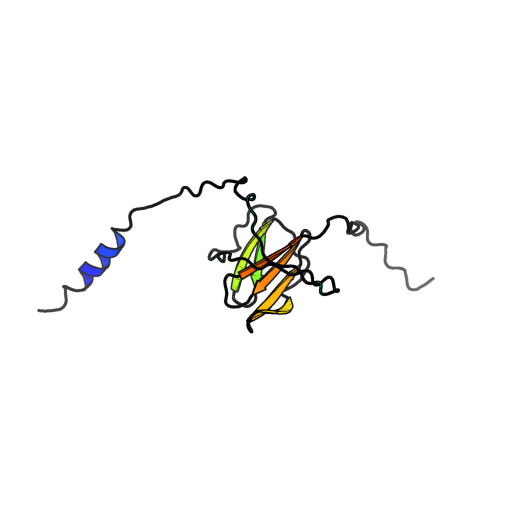003 8.748 1.00 96.12 116 LEU A CA 1
ATOM 907 C C . LEU A 1 116 ? -8.298 -0.694 9.176 1.00 96.12 116 LEU A C 1
ATOM 909 O O . LEU A 1 116 ? -9.254 -0.055 9.625 1.00 96.12 116 LEU A O 1
ATOM 913 N N . GLY A 1 117 ? -8.300 -2.023 9.083 1.00 94.88 117 GLY A N 1
ATOM 914 C CA . GLY A 1 117 ? -9.443 -2.875 9.409 1.00 94.88 117 GLY A CA 1
ATOM 915 C C . GLY A 1 117 ? -10.509 -2.916 8.313 1.00 94.88 117 GLY A C 1
ATOM 916 O O . GLY A 1 117 ? -11.614 -3.403 8.560 1.00 94.88 117 GLY A O 1
ATOM 917 N N . THR A 1 118 ? -10.209 -2.405 7.115 1.00 94.94 118 THR A N 1
ATOM 918 C CA . THR A 1 118 ? -11.144 -2.361 5.981 1.00 94.94 118 THR A CA 1
ATOM 919 C C . THR A 1 118 ? -10.507 -2.910 4.701 1.00 94.94 118 THR A C 1
ATOM 921 O O . THR A 1 118 ? -9.422 -3.475 4.713 1.00 94.94 118 THR A O 1
ATOM 924 N N . SER A 1 119 ? -11.199 -2.770 3.569 1.00 95.19 119 SER A N 1
ATOM 925 C CA . SER A 1 119 ? -10.651 -2.989 2.221 1.00 95.19 119 SER A CA 1
ATOM 926 C C . SER A 1 119 ? -10.541 -1.678 1.429 1.00 95.19 119 SER A C 1
ATOM 928 O O . SER A 1 119 ? -10.440 -1.683 0.205 1.00 95.19 119 SER A O 1
ATOM 930 N N . LEU A 1 120 ? -10.604 -0.531 2.112 1.00 95.62 120 LEU A N 1
ATOM 931 C CA . LEU A 1 120 ? -10.592 0.783 1.479 1.00 95.62 120 LEU A CA 1
ATOM 932 C C . LEU A 1 120 ? -9.165 1.296 1.314 1.00 95.62 120 LEU A C 1
ATOM 934 O O . LEU A 1 120 ? -8.371 1.321 2.259 1.00 95.62 120 LEU A O 1
ATOM 938 N N . VAL A 1 121 ? -8.858 1.743 0.104 1.00 96.25 121 VAL A N 1
ATOM 939 C CA . VAL A 1 121 ? -7.553 2.273 -0.276 1.00 96.25 121 VAL A CA 1
ATOM 940 C C . VAL A 1 121 ? -7.696 3.538 -1.109 1.00 96.25 121 VAL A C 1
ATOM 942 O O . VAL A 1 121 ? -8.730 3.761 -1.736 1.00 96.25 121 VAL A O 1
ATOM 945 N N . ALA A 1 122 ? -6.648 4.350 -1.153 1.00 95.56 122 ALA A N 1
ATOM 946 C CA . ALA A 1 122 ? -6.553 5.465 -2.087 1.00 95.56 122 ALA A CA 1
ATOM 947 C C . ALA A 1 122 ? -5.158 5.531 -2.711 1.00 95.56 122 ALA A C 1
ATOM 949 O O . ALA A 1 122 ? -4.178 5.055 -2.132 1.00 95.56 122 ALA A O 1
ATOM 950 N N . ILE A 1 123 ? -5.086 6.103 -3.911 1.00 95.06 123 ILE A N 1
ATOM 951 C CA . ILE A 1 123 ? -3.834 6.349 -4.628 1.00 95.06 123 ILE A CA 1
ATOM 952 C C . ILE A 1 123 ? -3.786 7.831 -4.942 1.00 95.06 123 ILE A C 1
ATOM 954 O O . ILE A 1 123 ? -4.660 8.325 -5.657 1.00 95.06 123 ILE A O 1
ATOM 958 N N . ASP A 1 124 ? -2.746 8.497 -4.465 1.00 93.81 124 ASP A N 1
ATOM 959 C CA . ASP A 1 124 ? -2.420 9.853 -4.878 1.00 93.81 124 ASP A CA 1
ATOM 960 C C . ASP A 1 124 ? -1.172 9.821 -5.763 1.00 93.81 124 ASP A C 1
ATOM 962 O O . ASP A 1 124 ? -0.093 9.413 -5.329 1.00 93.81 124 ASP A O 1
ATOM 966 N N . LYS A 1 125 ? -1.327 10.152 -7.047 1.00 91.75 125 LYS A N 1
ATOM 967 C CA . LYS A 1 125 ? -0.222 10.069 -8.010 1.00 91.75 125 LYS A CA 1
ATOM 968 C C . LYS A 1 125 ? 0.705 11.257 -7.814 1.00 91.75 125 LYS A C 1
ATOM 970 O O . LYS A 1 125 ? 0.254 12.396 -7.768 1.00 91.75 125 LYS A O 1
ATOM 975 N N . ARG A 1 126 ? 2.007 10.997 -7.783 1.00 82.44 126 ARG A N 1
ATOM 976 C CA . ARG A 1 126 ? 3.012 12.055 -7.755 1.00 82.44 126 ARG A CA 1
ATOM 977 C C . ARG A 1 126 ? 3.308 12.512 -9.170 1.00 82.44 126 ARG A C 1
ATOM 979 O O . ARG A 1 126 ? 3.498 11.686 -10.063 1.00 82.44 126 ARG A O 1
ATOM 986 N N . ASP A 1 127 ? 3.394 13.824 -9.357 1.00 73.50 127 ASP A N 1
ATOM 987 C CA . ASP A 1 127 ? 3.947 14.366 -10.588 1.00 73.50 127 ASP A CA 1
ATOM 988 C C . ASP A 1 127 ? 5.428 13.964 -10.680 1.00 73.50 127 ASP A C 1
ATOM 990 O O . ASP A 1 127 ? 6.215 14.298 -9.789 1.00 73.50 127 ASP A O 1
ATOM 994 N N . PRO A 1 128 ? 5.851 13.271 -11.752 1.00 58.69 128 PRO A N 1
ATOM 995 C CA . PRO A 1 128 ? 7.224 12.786 -11.904 1.00 58.69 128 PRO A CA 1
ATOM 996 C C . PRO A 1 128 ? 8.249 13.909 -12.150 1.00 58.69 128 PRO A C 1
ATOM 998 O O . PRO A 1 128 ? 9.408 13.626 -12.424 1.00 58.69 128 PRO A O 1
ATOM 1001 N N . VAL A 1 129 ? 7.843 15.181 -12.063 1.00 54.09 129 VAL A N 1
ATOM 1002 C CA . VAL A 1 129 ? 8.689 16.358 -12.334 1.00 54.09 129 VAL A CA 1
ATOM 1003 C C . VAL A 1 129 ? 9.691 16.630 -11.206 1.00 54.09 129 VAL A C 1
ATOM 1005 O O . VAL A 1 129 ? 10.593 17.447 -11.360 1.00 54.09 129 VAL A O 1
ATOM 1008 N N . MET A 1 130 ? 9.603 15.923 -10.079 1.00 49.22 130 MET A N 1
ATOM 1009 C CA . MET A 1 130 ? 10.698 15.920 -9.117 1.00 49.22 130 MET A CA 1
ATOM 1010 C C . MET A 1 130 ? 11.754 14.918 -9.593 1.00 49.22 130 MET A C 1
ATOM 1012 O O . MET A 1 130 ? 11.756 13.761 -9.175 1.00 49.22 130 MET A O 1
ATOM 1016 N N . GLU A 1 131 ? 12.626 15.368 -10.502 1.00 47.00 131 GLU A N 1
ATOM 1017 C CA . GLU A 1 131 ? 13.900 14.711 -10.797 1.00 47.00 131 GLU A CA 1
ATOM 1018 C C . GLU A 1 131 ? 14.621 14.489 -9.462 1.00 47.00 131 GLU A C 1
ATOM 1020 O O . GLU A 1 131 ? 15.227 15.392 -8.888 1.00 47.00 131 GLU A O 1
ATOM 1025 N N . ILE A 1 132 ? 14.493 13.286 -8.900 1.00 52.09 132 ILE A N 1
ATOM 1026 C CA . ILE A 1 132 ? 15.391 12.852 -7.841 1.00 52.09 132 ILE A CA 1
ATOM 1027 C C . ILE A 1 132 ? 16.714 12.638 -8.554 1.00 52.09 132 ILE A C 1
ATOM 1029 O O . ILE A 1 132 ? 16.887 11.616 -9.224 1.00 52.09 132 ILE A O 1
ATOM 1033 N N . ASP A 1 133 ? 17.600 13.629 -8.459 1.00 54.78 133 ASP A N 1
ATOM 1034 C CA . ASP A 1 133 ? 18.961 13.525 -8.962 1.00 54.78 133 ASP A CA 1
ATOM 1035 C C . ASP A 1 133 ? 19.538 12.182 -8.523 1.00 54.78 133 ASP A C 1
ATOM 1037 O O . ASP A 1 133 ? 19.574 11.845 -7.333 1.00 54.78 133 ASP A O 1
ATOM 1041 N N . THR A 1 134 ? 19.947 11.388 -9.510 1.00 59.56 134 THR A N 1
ATOM 1042 C CA . THR A 1 134 ? 20.623 10.118 -9.268 1.00 59.56 134 THR A CA 1
ATOM 1043 C C . THR A 1 134 ? 21.782 10.398 -8.309 1.00 59.56 134 THR A C 1
ATOM 1045 O O . THR A 1 134 ? 22.615 11.253 -8.628 1.00 59.56 134 THR A O 1
ATOM 1048 N N . PRO A 1 135 ? 21.866 9.733 -7.141 1.00 61.91 135 PRO A N 1
ATOM 1049 C CA . PRO A 1 135 ? 22.974 9.967 -6.230 1.00 61.91 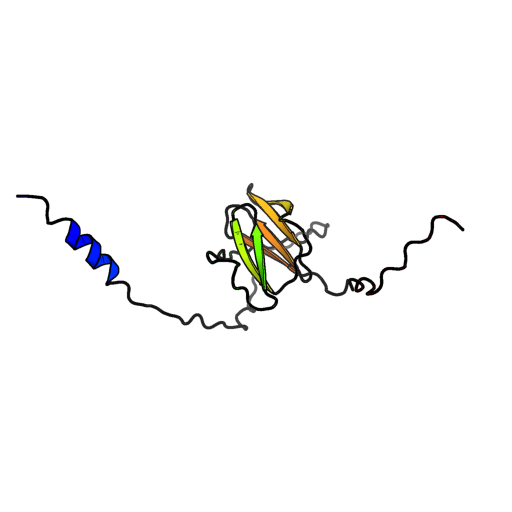135 PRO A CA 1
ATOM 1050 C C . PRO A 1 135 ? 24.290 9.726 -6.982 1.00 61.91 135 PRO A C 1
ATOM 1052 O O . PRO A 1 135 ? 24.366 8.790 -7.788 1.00 61.91 135 PRO A O 1
ATOM 1055 N N . PRO A 1 136 ? 25.316 10.571 -6.777 1.00 64.81 136 PRO A N 1
ATOM 1056 C CA . PRO A 1 136 ? 26.554 10.473 -7.533 1.00 64.81 136 PRO A CA 1
ATOM 1057 C C . PRO A 1 136 ? 27.138 9.065 -7.389 1.00 64.81 136 PRO A C 1
ATOM 1059 O O . PRO A 1 136 ? 27.330 8.571 -6.280 1.00 64.81 136 PRO A O 1
ATOM 1062 N N . LEU A 1 137 ? 27.451 8.431 -8.524 1.00 66.12 137 LEU A N 1
ATOM 1063 C CA . LEU A 1 137 ? 28.041 7.083 -8.602 1.00 66.12 137 LEU A CA 1
ATOM 1064 C C . LEU A 1 137 ? 29.402 6.970 -7.892 1.00 66.12 137 LEU A C 1
ATOM 1066 O O . LEU A 1 137 ? 29.943 5.877 -7.743 1.00 66.12 137 LEU A O 1
ATOM 1070 N N . ILE A 1 138 ? 29.975 8.102 -7.488 1.00 66.75 138 ILE A N 1
ATOM 1071 C CA . ILE A 1 138 ? 31.295 8.205 -6.889 1.00 66.75 138 ILE A CA 1
ATOM 1072 C C . ILE A 1 138 ? 31.157 9.070 -5.639 1.00 66.75 138 ILE A C 1
ATOM 1074 O O . ILE A 1 138 ? 30.905 10.272 -5.726 1.00 66.75 138 ILE A O 1
ATOM 1078 N N . CYS A 1 139 ? 31.338 8.460 -4.468 1.00 60.06 139 CYS A N 1
ATOM 1079 C CA . CYS A 1 139 ? 31.511 9.212 -3.233 1.00 60.06 139 CYS A CA 1
ATOM 1080 C C . CYS A 1 139 ? 32.810 10.027 -3.338 1.00 60.06 139 CYS A C 1
ATOM 1082 O O . CYS A 1 139 ? 33.850 9.445 -3.670 1.00 60.06 139 CYS A O 1
ATOM 1084 N N . PRO A 1 140 ? 32.801 11.342 -3.049 1.00 72.56 140 PRO A N 1
ATOM 1085 C CA . PRO A 1 140 ? 34.045 12.081 -2.920 1.00 72.56 140 PRO A CA 1
ATOM 1086 C C . PRO A 1 140 ? 34.892 11.433 -1.814 1.00 72.56 140 PRO A C 1
ATOM 1088 O O . PRO A 1 140 ? 34.338 10.996 -0.797 1.00 72.56 140 PRO A O 1
ATOM 1091 N N . PRO A 1 141 ? 36.218 11.324 -2.002 1.00 73.12 141 PRO A N 1
ATOM 1092 C CA . PRO A 1 141 ? 37.084 10.776 -0.972 1.00 73.12 141 PRO A CA 1
ATOM 1093 C C . PRO A 1 141 ? 36.913 11.594 0.317 1.00 73.12 141 PRO A C 1
ATOM 1095 O O . PRO A 1 141 ? 36.730 12.814 0.236 1.00 73.12 141 PRO A O 1
ATOM 1098 N N . PRO A 1 142 ? 36.965 10.953 1.500 1.00 69.00 142 PRO A N 1
ATOM 1099 C CA . PRO A 1 142 ? 36.889 11.662 2.768 1.00 69.00 142 PRO A CA 1
ATOM 1100 C C . PRO A 1 142 ? 37.917 12.792 2.776 1.00 69.00 142 PRO A C 1
ATOM 1102 O O . PRO A 1 142 ? 39.102 12.554 2.532 1.00 69.00 142 PRO A O 1
ATOM 1105 N N . GLN A 1 143 ? 37.470 14.023 3.023 1.00 67.12 143 GLN A N 1
ATOM 1106 C CA . GLN A 1 143 ? 38.397 15.131 3.203 1.00 67.12 143 GLN A CA 1
ATOM 1107 C C . GLN A 1 143 ? 39.258 14.827 4.429 1.00 67.12 143 GLN A C 1
ATOM 1109 O O . GLN A 1 143 ? 38.742 14.590 5.523 1.00 67.12 143 GLN A O 1
ATOM 1114 N N . SER A 1 144 ? 40.576 14.776 4.220 1.00 68.75 144 SER A N 1
ATOM 1115 C CA . SER A 1 144 ? 41.543 14.623 5.302 1.00 68.75 144 SER A CA 1
ATOM 1116 C C . SER A 1 144 ? 41.343 15.772 6.296 1.00 68.75 144 SER A C 1
ATOM 1118 O O . SER A 1 144 ? 41.374 16.927 5.874 1.00 68.75 144 SER A O 1
ATOM 1120 N N . PRO A 1 145 ? 41.192 15.502 7.604 1.00 69.12 145 PRO A N 1
ATOM 1121 C CA . PRO A 1 145 ? 41.082 16.547 8.622 1.00 69.12 145 PRO A CA 1
ATOM 1122 C C . PRO A 1 145 ? 42.409 17.287 8.875 1.00 69.12 145 PRO A C 1
ATOM 1124 O O . PRO A 1 145 ? 42.500 18.086 9.802 1.00 69.12 145 PRO A O 1
ATOM 1127 N N . PHE A 1 146 ? 43.437 17.031 8.063 1.00 64.88 146 PHE A N 1
ATOM 1128 C CA . PHE A 1 146 ? 44.727 17.699 8.128 1.00 64.88 146 PHE A CA 1
ATOM 1129 C C . PHE A 1 146 ? 45.054 18.306 6.758 1.00 64.88 146 PHE A C 1
ATOM 1131 O O . PHE A 1 146 ? 45.525 17.618 5.849 1.00 64.88 146 PHE A O 1
ATOM 1138 N N . SER A 1 147 ? 44.761 19.596 6.611 1.00 52.69 147 SER A N 1
ATOM 1139 C CA . SER A 1 147 ? 45.349 20.528 5.641 1.00 52.69 147 SER A CA 1
ATOM 1140 C C . SER A 1 147 ? 45.566 21.859 6.340 1.00 52.69 147 SER A C 1
ATOM 1142 O O . SER A 1 147 ? 44.699 22.217 7.169 1.00 52.69 147 SER A O 1
#

Secondary structure (DSSP, 8-state):
--SSSSSSTTTTTTS------------TT-S-------------S-------EE-----S-TTSPPTTEEEEE-TT--EEEEES-B-SSS-EEEEEETTEEEEEEEBSSEEEEEETTSSEEEEEEPPTTS---PPPSSPPPPPPS--

pLDDT: mean 72.3, std 21.47, range [33.84, 97.81]

Sequence (147 aa):
MRTNTIIVLSWICLLLSPGLALTQYYDPEAAGTATSGADILEASGTETDIKFYERQSNFGDCDWLAPGAICLIFSDQYKWILKDYRISSGPIPVGSSNCLPIELIRCYYADYYHILGTSLVAIDKRDPVMEIDTPPLICPPPQSPFS